Protein AF-A0A1B6IXL3-F1 (afdb_monomer_lite)

Sequence (127 aa):
GGHYVVFINPRGDGKWCKFDDDVVSRCSKQEAIEHNYGGQDDDLNMTVKHCTNAYMLVYIRDSELQNVLQEVTEQDIPEELVERLQEEKKMEQMRRKERNEAHLYMTVQVLLEDSFSGHQGNDLYDP

InterPro domains:
  IPR001394 Peptidase C19, ubiquitin carboxyl-terminal hydrolase [PF00443] (1-59)
  IPR028889 Ubiquitin specific protease UPS, catalytic domain [PS50235] (1-62)
  IPR038765 Papain-like cysteine peptidase superfamily [SSF54001] (1-90)

Secondary structure (DSSP, 8-state):
-----EEE-TTSSS-EEEEETTEEEEE-HHHHTGGGS------TT-TT------S------GGGHHHHT----GGGS-HHHHHHHHHHHHHHHHHHHHHHHHTT--------GGGGTT--SSSSS--

Organism: NCBI:txid320908

Structure (mmCIF, N/CA/C/O backbone):
data_AF-A0A1B6IXL3-F1
#
_entry.id   AF-A0A1B6IXL3-F1
#
loop_
_atom_site.group_PDB
_atom_site.id
_atom_site.type_symbol
_atom_site.label_atom_id
_atom_site.label_alt_id
_atom_site.label_comp_id
_atom_site.label_asym_id
_atom_site.label_entity_id
_atom_site.label_seq_id
_atom_site.pdbx_PDB_ins_code
_atom_site.Cartn_x
_atom_site.Cartn_y
_atom_site.Cartn_z
_atom_site.occupancy
_atom_site.B_iso_or_equiv
_atom_site.auth_seq_id
_atom_site.auth_comp_id
_atom_site.auth_asym_id
_atom_site.auth_atom_id
_atom_site.pdbx_PDB_model_num
ATOM 1 N N . GLY A 1 1 ? 8.105 20.239 2.366 1.00 69.25 1 GLY A N 1
ATOM 2 C CA . GLY A 1 1 ? 7.408 18.990 2.012 1.00 69.25 1 GLY A CA 1
ATOM 3 C C . GLY A 1 1 ? 7.126 18.237 3.289 1.00 69.25 1 GLY A C 1
ATOM 4 O O . GLY A 1 1 ? 7.968 18.294 4.176 1.00 69.25 1 GLY A O 1
ATOM 5 N N . GLY A 1 2 ? 5.944 17.637 3.416 1.00 83.75 2 GLY A N 1
ATOM 6 C CA . GLY A 1 2 ? 5.620 16.742 4.532 1.00 83.75 2 GLY A CA 1
ATOM 7 C C . GLY A 1 2 ? 6.100 15.317 4.257 1.00 83.75 2 GLY A C 1
ATOM 8 O O . GLY A 1 2 ? 6.353 14.977 3.103 1.00 83.75 2 GLY A O 1
ATOM 9 N N . HIS A 1 3 ? 6.219 14.514 5.315 1.00 90.38 3 HIS A N 1
ATOM 10 C CA . HIS A 1 3 ? 6.477 13.075 5.236 1.00 90.38 3 HIS A CA 1
ATOM 11 C C . HIS A 1 3 ? 5.200 12.317 5.592 1.00 90.38 3 HIS A C 1
ATOM 13 O O . HIS A 1 3 ? 4.546 12.671 6.575 1.00 90.38 3 HIS A O 1
ATOM 19 N N . TYR A 1 4 ? 4.840 11.305 4.806 1.00 93.94 4 TYR A N 1
ATOM 20 C CA . TYR A 1 4 ? 3.596 10.560 4.982 1.00 93.94 4 TYR A CA 1
ATOM 21 C C . TYR A 1 4 ? 3.906 9.117 5.349 1.00 93.94 4 TYR A C 1
ATOM 23 O O . TYR A 1 4 ? 4.662 8.442 4.666 1.00 93.94 4 TYR A O 1
ATOM 31 N N . VAL A 1 5 ? 3.277 8.644 6.419 1.00 96.12 5 VAL A N 1
ATOM 32 C CA . VAL A 1 5 ? 3.343 7.248 6.854 1.00 96.12 5 VAL A CA 1
ATOM 33 C C . VAL A 1 5 ? 1.933 6.750 7.119 1.00 96.12 5 VAL A C 1
ATOM 35 O O . VAL A 1 5 ? 1.030 7.546 7.393 1.00 96.12 5 VAL A O 1
ATOM 38 N N . VAL A 1 6 ? 1.737 5.435 7.062 1.00 97.81 6 VAL A N 1
ATOM 39 C CA . VAL A 1 6 ? 0.447 4.821 7.388 1.00 97.81 6 VAL A CA 1
ATOM 40 C C . VAL A 1 6 ? 0.619 3.684 8.387 1.00 97.81 6 VAL A C 1
ATOM 42 O O . VAL A 1 6 ? 1.549 2.883 8.305 1.00 97.81 6 VAL A O 1
ATOM 45 N N . PHE A 1 7 ? -0.299 3.620 9.346 1.00 98.06 7 PHE A N 1
ATOM 46 C CA . PHE A 1 7 ? -0.400 2.532 10.308 1.00 98.06 7 PHE A CA 1
ATOM 47 C C . PHE A 1 7 ? -1.589 1.657 9.927 1.00 98.06 7 PHE A C 1
ATOM 49 O O . PHE A 1 7 ? -2.714 2.143 9.829 1.00 98.06 7 PHE A O 1
ATOM 56 N N . ILE A 1 8 ? -1.343 0.370 9.695 1.00 98.06 8 ILE A N 1
ATOM 57 C CA . ILE A 1 8 ? -2.363 -0.568 9.215 1.00 98.06 8 ILE A CA 1
ATOM 58 C C . ILE A 1 8 ? -2.403 -1.783 10.141 1.00 98.06 8 ILE A C 1
ATOM 60 O O . ILE A 1 8 ? -1.365 -2.277 10.582 1.00 98.06 8 ILE A O 1
ATOM 64 N N . ASN A 1 9 ? -3.610 -2.277 10.409 1.00 97.12 9 ASN A N 1
ATOM 65 C CA . ASN A 1 9 ? -3.893 -3.577 11.016 1.00 97.12 9 ASN A CA 1
ATOM 66 C C . ASN A 1 9 ? -4.488 -4.493 9.926 1.00 97.12 9 ASN A C 1
ATOM 68 O O . ASN A 1 9 ? -5.712 -4.567 9.806 1.00 97.12 9 ASN A O 1
ATOM 72 N N . PRO A 1 10 ? -3.657 -5.147 9.085 1.00 95.25 10 PRO A N 1
ATOM 73 C CA . PRO A 1 10 ? -4.109 -5.674 7.792 1.00 95.25 10 PRO A CA 1
ATOM 74 C C . PRO A 1 10 ? -5.151 -6.787 7.898 1.00 95.25 10 PRO A C 1
ATOM 76 O O . PRO A 1 10 ? -5.965 -6.956 7.002 1.00 95.25 10 PRO A O 1
ATOM 79 N N . ARG A 1 11 ? -5.120 -7.554 8.993 1.00 94.38 11 ARG A N 1
ATOM 80 C CA . ARG A 1 11 ? -6.021 -8.691 9.229 1.00 94.38 11 ARG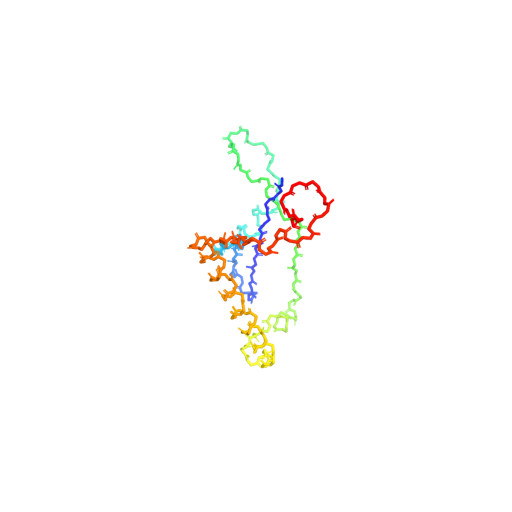 A CA 1
ATOM 81 C C . ARG A 1 11 ? -7.156 -8.370 10.199 1.00 94.38 11 ARG A C 1
ATOM 83 O O . ARG A 1 11 ? -7.914 -9.262 10.558 1.00 94.38 11 ARG A O 1
ATOM 90 N N . GLY A 1 12 ? -7.227 -7.138 10.704 1.00 93.88 12 GLY A N 1
ATOM 91 C CA . GLY A 1 12 ? -8.167 -6.791 11.769 1.00 93.88 12 GLY A CA 1
ATOM 92 C C . GLY A 1 12 ? -7.885 -7.486 13.112 1.00 93.88 12 GLY A C 1
ATOM 93 O O . GLY A 1 12 ? -8.679 -7.346 14.033 1.00 93.88 12 GLY A O 1
ATOM 94 N N . ASP A 1 13 ? -6.754 -8.182 13.277 1.00 94.44 13 ASP A N 1
ATOM 95 C CA . ASP A 1 13 ? -6.436 -9.006 14.459 1.00 94.44 13 ASP A CA 1
ATOM 96 C C . ASP A 1 13 ? -5.764 -8.223 15.603 1.00 94.44 13 ASP A C 1
ATOM 98 O O . ASP A 1 13 ? -5.376 -8.785 16.628 1.00 94.44 13 ASP A O 1
ATOM 102 N N . GLY A 1 14 ? -5.615 -6.911 15.424 1.00 94.50 14 GLY A N 1
ATOM 103 C CA . GLY A 1 14 ? -5.041 -5.992 16.402 1.00 94.50 14 GLY A CA 1
ATOM 104 C C . GLY A 1 14 ? -3.522 -5.897 16.315 1.00 94.50 14 GLY A C 1
ATOM 105 O O . GLY A 1 14 ? -2.919 -5.182 17.118 1.00 94.50 14 GLY A O 1
ATOM 106 N N . LYS A 1 15 ? -2.892 -6.579 15.350 1.00 97.06 15 LYS A N 1
ATOM 107 C CA . LYS A 1 15 ? -1.447 -6.510 15.145 1.00 97.06 15 LYS A CA 1
ATOM 108 C C . LYS A 1 15 ? -1.105 -5.441 14.108 1.00 97.06 15 LYS A C 1
ATOM 110 O O . LYS A 1 15 ? -1.212 -5.663 12.903 1.00 97.06 15 LYS A O 1
ATOM 115 N N . TRP A 1 16 ? -0.642 -4.299 14.598 1.00 98.31 16 TRP A N 1
ATOM 116 C CA . TRP A 1 16 ? -0.345 -3.125 13.785 1.00 98.31 16 TRP A CA 1
ATOM 117 C C . TRP A 1 16 ? 1.039 -3.184 13.128 1.00 98.31 16 TRP A C 1
ATOM 119 O O . TRP A 1 16 ? 1.995 -3.767 13.656 1.00 98.31 16 TRP A O 1
ATOM 129 N N . CYS A 1 17 ? 1.135 -2.557 11.961 1.00 98.25 17 CYS A N 1
ATOM 130 C CA . CYS A 1 17 ? 2.368 -2.331 11.221 1.00 98.25 17 CYS A CA 1
ATOM 131 C C . CYS A 1 17 ? 2.440 -0.862 10.788 1.00 98.25 17 CYS A C 1
ATOM 133 O O . CYS A 1 17 ? 1.429 -0.294 10.372 1.00 98.25 17 CYS A O 1
ATOM 135 N N . LYS A 1 18 ? 3.633 -0.269 10.866 1.00 97.69 18 LYS A N 1
ATOM 136 C CA . LYS A 1 18 ? 3.955 1.031 10.277 1.00 97.69 18 LYS A CA 1
ATOM 137 C C . LYS A 1 18 ? 4.527 0.790 8.882 1.00 97.69 18 LYS A C 1
ATOM 139 O O . LYS A 1 18 ? 5.479 0.024 8.740 1.00 97.69 18 LYS A O 1
ATOM 144 N N . PHE A 1 19 ? 3.947 1.443 7.886 1.00 98.12 19 PHE A N 1
ATOM 145 C CA . PHE A 1 19 ? 4.435 1.484 6.514 1.00 98.12 19 PHE A CA 1
ATOM 146 C C . PHE A 1 19 ? 5.024 2.875 6.275 1.00 98.12 19 PHE A C 1
ATOM 148 O O . PHE A 1 19 ? 4.303 3.877 6.307 1.00 98.12 19 PHE A O 1
ATOM 155 N N . ASP A 1 20 ? 6.343 2.913 6.121 1.00 96.38 20 ASP A N 1
ATOM 156 C CA . ASP A 1 20 ? 7.169 4.102 5.933 1.00 96.38 20 ASP A CA 1
ATOM 157 C C . ASP A 1 20 ? 7.966 3.908 4.637 1.00 96.38 20 ASP A C 1
ATOM 159 O O . ASP A 1 20 ? 9.061 3.351 4.652 1.00 96.38 20 ASP A O 1
ATOM 163 N N . ASP A 1 21 ? 7.340 4.246 3.508 1.00 96.06 21 ASP A N 1
ATOM 164 C CA . ASP A 1 21 ? 7.832 3.978 2.152 1.00 96.06 21 ASP A CA 1
ATOM 165 C C . ASP A 1 21 ? 8.258 2.510 1.929 1.00 96.06 21 ASP A C 1
ATOM 167 O O . ASP A 1 21 ? 7.416 1.610 1.882 1.00 96.06 21 ASP A O 1
ATOM 171 N N . ASP A 1 22 ? 9.556 2.254 1.770 1.00 96.50 22 ASP A N 1
ATOM 172 C CA . ASP A 1 22 ? 10.143 0.931 1.551 1.00 96.50 22 ASP A CA 1
ATOM 173 C C . ASP A 1 22 ? 10.365 0.138 2.852 1.00 96.50 22 ASP A C 1
ATOM 175 O O . ASP A 1 22 ? 10.668 -1.060 2.812 1.00 96.50 22 ASP A O 1
ATOM 179 N N . VAL A 1 23 ? 10.172 0.771 4.012 1.00 97.06 23 VAL A N 1
ATOM 180 C CA . VAL A 1 23 ? 10.371 0.169 5.330 1.00 97.06 23 VAL A CA 1
ATOM 181 C C . VAL A 1 23 ? 9.031 -0.173 5.975 1.00 97.06 23 VAL A C 1
ATOM 183 O O . VAL A 1 23 ? 8.210 0.688 6.294 1.00 97.06 23 VAL A O 1
ATOM 186 N N . VAL A 1 24 ? 8.837 -1.462 6.260 1.00 97.88 24 VAL A N 1
ATOM 187 C CA . VAL A 1 24 ? 7.681 -1.959 7.018 1.00 97.88 24 VAL A CA 1
ATOM 188 C C . VAL A 1 24 ? 8.144 -2.517 8.357 1.00 97.88 24 VAL A C 1
ATOM 190 O O . VAL A 1 24 ? 9.000 -3.401 8.410 1.00 97.88 24 VAL A O 1
ATOM 193 N N . SER A 1 25 ? 7.558 -2.031 9.452 1.00 97.38 25 SER A N 1
ATOM 194 C CA . SER A 1 25 ? 7.893 -2.477 10.808 1.00 97.38 25 SER A CA 1
ATOM 195 C C . SER A 1 25 ? 6.655 -2.775 11.651 1.00 97.38 25 SER A C 1
ATOM 197 O O . SER A 1 25 ? 5.575 -2.218 11.456 1.00 97.38 25 SER A O 1
ATOM 199 N N . ARG A 1 26 ? 6.799 -3.695 12.610 1.00 97.50 26 ARG A N 1
ATOM 200 C CA . ARG A 1 26 ? 5.770 -3.954 13.626 1.00 97.50 26 ARG A CA 1
ATOM 201 C C . ARG A 1 26 ? 5.707 -2.788 14.605 1.00 97.50 26 ARG A C 1
ATOM 203 O O . ARG A 1 26 ? 6.749 -2.286 15.010 1.00 97.50 26 ARG A O 1
ATOM 210 N N . CYS A 1 27 ? 4.501 -2.425 15.026 1.00 96.06 27 CYS A N 1
ATOM 211 C CA . CYS A 1 27 ? 4.290 -1.417 16.061 1.00 96.06 27 CYS A CA 1
ATOM 212 C C . CYS A 1 27 ? 3.150 -1.814 17.004 1.00 96.06 27 CYS A C 1
ATOM 214 O O . CYS A 1 27 ? 2.348 -2.713 16.731 1.00 96.06 27 CYS A O 1
ATOM 216 N N . SER A 1 28 ? 3.108 -1.150 18.149 1.00 97.25 28 SER A N 1
ATOM 217 C CA . SER A 1 28 ? 2.039 -1.266 19.129 1.00 97.25 28 SER A CA 1
ATOM 218 C C . SER A 1 28 ? 0.793 -0.482 18.699 1.00 97.25 28 SER A C 1
ATOM 220 O O . SER A 1 28 ? 0.851 0.465 17.915 1.00 97.25 28 SER A O 1
ATOM 222 N N . LYS A 1 29 ? -0.363 -0.838 19.271 1.00 96.31 29 LYS A N 1
ATOM 223 C CA . LYS A 1 29 ? -1.608 -0.073 19.089 1.00 96.31 29 LYS A CA 1
ATOM 224 C C . LYS A 1 29 ? -1.476 1.373 19.593 1.00 96.31 29 LYS A C 1
ATOM 226 O O . LYS A 1 29 ? -2.078 2.270 19.014 1.00 96.31 29 LYS A O 1
ATOM 231 N N . GLN A 1 30 ? -0.687 1.588 20.647 1.00 94.44 30 GLN A N 1
ATOM 232 C CA . GLN A 1 30 ? -0.419 2.912 21.207 1.00 94.44 30 GLN A CA 1
ATOM 233 C C . GLN A 1 30 ? 0.340 3.795 20.204 1.00 94.44 30 GLN A C 1
ATOM 235 O O . GLN A 1 30 ? -0.074 4.923 19.952 1.00 94.44 30 GLN A O 1
ATOM 240 N N . GLU A 1 31 ? 1.370 3.254 19.546 1.00 93.19 31 GLU A N 1
ATOM 241 C CA . GLU A 1 31 ? 2.086 3.959 18.472 1.00 93.19 31 GLU A CA 1
ATOM 242 C C . GLU A 1 31 ? 1.205 4.227 17.250 1.00 93.19 31 GLU A C 1
ATOM 244 O O . GLU A 1 31 ? 1.318 5.285 16.640 1.00 93.19 31 GLU A O 1
ATOM 249 N N . ALA A 1 32 ? 0.325 3.289 16.895 1.00 95.38 32 ALA A N 1
ATOM 250 C CA . ALA A 1 32 ? -0.563 3.440 15.748 1.00 95.38 32 ALA A CA 1
ATOM 251 C C . ALA A 1 32 ? -1.703 4.447 15.982 1.00 95.38 32 ALA A C 1
ATOM 253 O O . ALA A 1 32 ? -2.128 5.107 15.036 1.00 95.38 32 ALA A O 1
ATOM 254 N N . ILE A 1 33 ? -2.205 4.582 17.214 1.00 94.94 33 ILE A N 1
ATOM 255 C CA . ILE A 1 33 ? -3.407 5.376 17.518 1.00 94.94 33 ILE A CA 1
ATOM 256 C C . ILE A 1 33 ? -3.085 6.564 18.429 1.00 94.94 33 ILE A C 1
ATOM 258 O O . ILE A 1 33 ? -3.212 7.708 18.003 1.00 94.94 33 ILE A O 1
ATOM 262 N N . GLU A 1 34 ? -2.669 6.311 19.671 1.00 92.62 34 GLU A N 1
ATOM 263 C CA . GLU A 1 34 ? -2.543 7.350 20.706 1.00 92.62 34 GLU A CA 1
ATOM 264 C C . GLU A 1 34 ? -1.466 8.381 20.363 1.00 92.62 34 GLU A C 1
ATOM 266 O O . GLU A 1 34 ? -1.687 9.582 20.505 1.00 92.62 34 GLU A O 1
ATOM 271 N N . HIS A 1 35 ? -0.326 7.928 19.835 1.00 91.00 35 HIS A N 1
ATOM 272 C CA . HIS A 1 35 ? 0.759 8.819 19.414 1.00 91.00 35 HIS A CA 1
ATOM 273 C C . HIS A 1 35 ? 0.399 9.682 18.191 1.00 91.00 35 HIS A C 1
ATOM 275 O O . HIS A 1 35 ? 1.142 10.604 17.871 1.00 91.00 35 HIS A O 1
ATOM 281 N N . ASN A 1 36 ? -0.727 9.412 17.516 1.00 92.94 36 ASN A N 1
ATOM 282 C CA . ASN A 1 36 ? -1.173 10.150 16.332 1.00 92.94 36 ASN A CA 1
ATOM 283 C C . ASN A 1 36 ? -2.368 11.084 16.604 1.00 92.94 36 ASN A C 1
ATOM 285 O O . ASN A 1 36 ? -2.905 11.658 15.656 1.00 92.94 36 ASN A O 1
ATOM 289 N N . TYR A 1 37 ? -2.783 11.284 17.862 1.00 90.94 37 TYR A N 1
ATOM 290 C CA . TYR A 1 37 ? -3.827 12.266 18.201 1.00 90.94 37 TYR A CA 1
ATOM 291 C C . TYR A 1 37 ? -3.386 13.725 17.981 1.00 90.94 37 TYR A C 1
ATOM 293 O O . TYR A 1 37 ? -4.229 14.588 17.740 1.00 90.94 37 TYR A O 1
ATOM 301 N N . GLY A 1 38 ? -2.077 13.997 18.010 1.00 85.31 38 GLY A N 1
ATOM 302 C CA . GLY A 1 38 ? -1.518 15.351 17.967 1.00 85.31 38 GLY A CA 1
ATOM 303 C C . GLY A 1 38 ? -1.596 16.077 19.318 1.00 85.31 38 GLY A C 1
ATOM 304 O O . GLY A 1 38 ? -1.960 15.483 20.329 1.00 85.31 38 GLY A O 1
ATOM 305 N N . GLY A 1 39 ? -1.250 17.369 19.330 1.00 73.06 39 GLY A N 1
ATOM 306 C CA . GLY A 1 39 ? -1.385 18.231 20.514 1.00 73.06 39 GLY A CA 1
ATOM 307 C C . GLY A 1 39 ? -0.216 18.164 21.500 1.00 73.06 39 GLY A C 1
ATOM 308 O O . GLY A 1 39 ? -0.418 17.885 22.678 1.00 73.06 39 GLY A O 1
ATOM 309 N N . GLN A 1 40 ? 1.001 18.441 21.030 1.00 62.84 40 GLN A N 1
ATOM 310 C CA . GLN A 1 40 ? 2.167 18.606 21.896 1.00 62.84 40 GLN A CA 1
ATOM 311 C C . GLN A 1 40 ? 2.416 20.104 22.129 1.00 62.84 40 GLN A C 1
ATOM 313 O O . GLN A 1 40 ? 3.195 20.722 21.408 1.00 62.84 40 GLN A O 1
ATOM 318 N N . ASP A 1 41 ? 1.711 20.679 23.105 1.00 56.38 41 ASP A N 1
ATOM 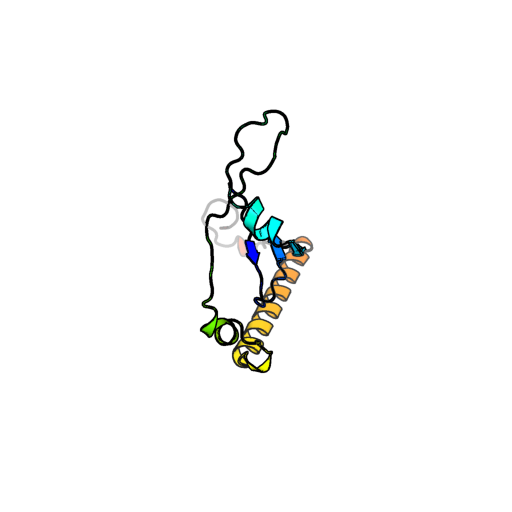319 C CA . ASP A 1 41 ? 2.025 22.006 23.642 1.00 56.38 41 ASP A CA 1
ATOM 320 C C . ASP A 1 41 ? 3.027 21.860 24.805 1.00 56.38 41 ASP A C 1
ATOM 322 O O . ASP A 1 41 ? 2.842 21.043 25.706 1.00 56.38 41 ASP A O 1
ATOM 326 N N . ASP A 1 42 ? 4.084 22.674 24.744 1.00 52.81 42 ASP A N 1
ATOM 327 C CA . ASP A 1 42 ? 5.017 23.041 25.818 1.00 52.81 42 ASP A CA 1
ATOM 328 C C . ASP A 1 42 ? 5.986 21.990 26.389 1.00 52.81 42 ASP A C 1
ATOM 330 O O . ASP A 1 42 ? 5.954 21.671 27.571 1.00 52.81 42 ASP A O 1
ATOM 334 N N . ASP A 1 43 ? 6.995 21.598 25.604 1.00 50.47 43 ASP A N 1
ATOM 335 C CA . ASP A 1 43 ? 8.334 21.389 26.179 1.00 50.47 43 ASP A CA 1
ATOM 336 C C . ASP A 1 43 ? 9.431 21.791 25.179 1.00 50.47 43 ASP A C 1
ATOM 338 O O . ASP A 1 43 ? 9.858 21.038 24.302 1.00 50.47 43 ASP A O 1
ATOM 342 N N . LEU A 1 44 ? 9.913 23.026 25.343 1.00 54.19 44 LEU A N 1
ATOM 343 C CA . LEU A 1 44 ? 10.951 23.724 24.565 1.00 54.19 44 LEU A CA 1
ATOM 344 C C . LEU A 1 44 ? 12.341 23.045 24.540 1.00 54.19 44 LEU A C 1
ATOM 346 O O . LEU A 1 44 ? 13.298 23.642 24.052 1.00 54.19 44 LEU A O 1
ATOM 350 N N . ASN A 1 45 ? 12.479 21.809 25.030 1.00 49.16 45 ASN A N 1
ATOM 351 C CA . ASN A 1 45 ? 13.771 21.151 25.250 1.00 49.16 45 ASN A CA 1
ATOM 352 C C . ASN A 1 45 ? 13.989 19.837 24.488 1.00 49.16 45 ASN A C 1
ATOM 354 O O . ASN A 1 45 ? 14.951 19.121 24.770 1.00 49.16 45 ASN A O 1
ATOM 358 N N . MET A 1 46 ? 13.185 19.530 23.468 1.00 49.97 46 MET A N 1
ATOM 359 C CA . MET A 1 46 ? 13.571 18.500 22.503 1.00 49.97 46 MET A CA 1
ATOM 360 C C . MET A 1 46 ? 13.315 18.932 21.065 1.00 49.97 46 MET A C 1
ATOM 362 O O . MET A 1 46 ? 12.247 18.738 20.489 1.00 49.97 46 MET A O 1
ATOM 366 N N . THR A 1 47 ? 14.361 19.503 20.479 1.00 47.09 47 THR A N 1
ATOM 367 C CA . THR A 1 47 ? 14.511 19.712 19.045 1.00 47.09 47 THR A CA 1
ATOM 368 C C . THR A 1 47 ? 14.161 18.420 18.293 1.00 47.09 47 THR A C 1
ATOM 370 O O . THR A 1 47 ? 14.873 17.423 18.365 1.00 47.09 47 THR A O 1
ATOM 373 N N . VAL A 1 48 ? 13.045 18.471 17.555 1.00 51.78 48 VAL A N 1
ATOM 374 C CA . VAL A 1 48 ? 12.499 17.430 16.658 1.00 51.78 48 VAL A CA 1
ATOM 375 C C . VAL A 1 48 ? 11.736 16.281 17.344 1.00 51.78 48 VAL A C 1
ATOM 377 O O . VAL A 1 48 ? 12.022 15.110 17.105 1.00 51.78 48 VAL A O 1
ATOM 380 N N . LYS A 1 49 ? 10.705 16.568 18.151 1.00 48.47 49 LYS A N 1
ATOM 381 C CA . LYS A 1 49 ? 9.725 15.540 18.555 1.00 48.47 49 LYS A CA 1
ATOM 382 C C . LYS A 1 49 ? 8.316 15.841 18.034 1.00 48.47 49 LYS A C 1
ATOM 384 O O . LYS A 1 49 ? 7.577 16.623 18.601 1.00 48.47 49 LYS A O 1
ATOM 389 N N . HIS A 1 50 ? 8.030 15.197 16.902 1.00 55.31 50 HIS A N 1
ATOM 390 C CA . HIS A 1 50 ? 6.731 14.743 16.393 1.00 55.31 50 HIS A CA 1
ATOM 391 C C . HIS A 1 50 ? 5.558 15.736 16.353 1.00 55.31 50 HIS A C 1
ATOM 393 O O . HIS A 1 50 ? 4.530 15.530 16.986 1.00 55.31 50 HIS A O 1
ATOM 399 N N . CYS A 1 51 ? 5.603 16.681 15.407 1.00 64.25 51 CYS A N 1
ATOM 400 C CA . CYS A 1 51 ? 4.394 17.309 14.843 1.00 64.25 51 CYS A CA 1
ATOM 401 C C . CYS A 1 51 ? 3.571 16.325 13.973 1.00 64.25 51 CYS A C 1
ATOM 403 O O . CYS A 1 51 ? 3.013 16.712 12.947 1.00 64.25 51 CYS A O 1
ATOM 405 N N . THR A 1 52 ? 3.572 15.035 14.308 1.00 77.25 52 THR A N 1
ATOM 406 C CA . THR A 1 52 ? 2.918 13.977 13.539 1.00 77.25 52 THR A CA 1
ATOM 407 C C . THR A 1 52 ? 1.531 13.754 14.121 1.00 77.25 52 THR A C 1
ATOM 409 O O . THR A 1 52 ? 1.377 13.531 15.317 1.00 77.25 52 THR A O 1
ATOM 412 N N . ASN A 1 53 ? 0.512 13.842 13.275 1.00 90.69 53 ASN A N 1
ATOM 413 C CA . ASN A 1 53 ? -0.871 13.567 13.636 1.00 90.69 53 ASN A CA 1
ATOM 414 C C . ASN A 1 53 ? -1.557 12.796 12.506 1.00 90.69 53 ASN A C 1
ATOM 416 O O . ASN A 1 53 ? -1.093 12.778 11.361 1.00 90.69 53 ASN A O 1
ATOM 420 N N . ALA A 1 54 ? -2.654 12.124 12.839 1.00 95.38 54 ALA A N 1
ATOM 421 C CA . ALA A 1 54 ? -3.491 11.473 11.850 1.00 95.38 54 ALA A CA 1
ATOM 422 C C . ALA A 1 54 ? -4.329 12.519 11.102 1.00 95.38 54 ALA A C 1
ATOM 424 O O . ALA A 1 54 ? -5.034 13.319 11.713 1.00 95.38 54 ALA A O 1
ATOM 425 N N . TYR A 1 55 ? -4.300 12.466 9.770 1.00 94.19 55 TYR A N 1
ATOM 426 C CA . TYR A 1 55 ? -5.152 13.295 8.909 1.00 94.19 55 TYR A CA 1
ATOM 427 C C . TYR A 1 55 ? -6.293 12.498 8.252 1.00 94.19 55 TYR A C 1
ATOM 429 O O . TYR A 1 55 ? -7.251 13.087 7.756 1.00 94.19 55 TYR A O 1
ATOM 437 N N . MET A 1 56 ? -6.203 11.163 8.234 1.00 97.12 56 MET A N 1
ATOM 438 C CA . MET A 1 56 ? -7.201 10.263 7.656 1.00 97.12 56 MET A CA 1
ATOM 439 C C . MET A 1 56 ? -7.281 8.974 8.476 1.00 97.12 56 MET A C 1
ATOM 441 O O . MET A 1 56 ? -6.257 8.428 8.881 1.00 97.12 56 MET A O 1
ATOM 445 N N . LEU A 1 57 ? -8.503 8.486 8.694 1.00 97.88 57 LEU A N 1
ATOM 446 C CA . LEU A 1 57 ? -8.790 7.232 9.386 1.00 97.88 57 LEU A CA 1
ATOM 447 C C . LEU A 1 57 ? -9.704 6.371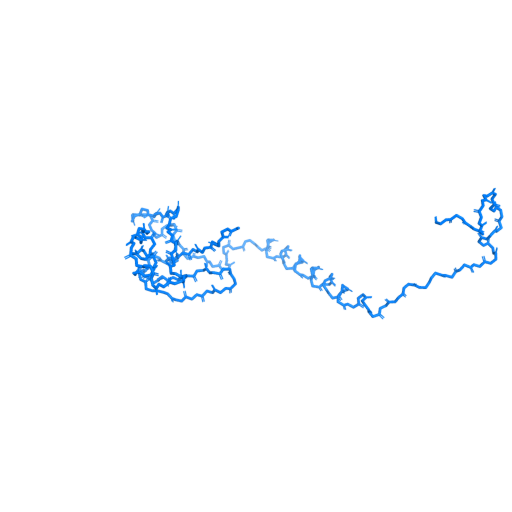 8.512 1.00 97.88 57 LEU A C 1
ATOM 449 O O . LEU A 1 57 ? -10.622 6.888 7.875 1.00 97.88 57 LEU A O 1
ATOM 453 N N . VAL A 1 58 ? -9.472 5.060 8.514 1.00 97.94 58 VAL A N 1
ATOM 454 C CA . VAL A 1 58 ? -10.293 4.083 7.790 1.00 97.94 58 VAL A CA 1
ATOM 455 C C . VAL A 1 58 ? -10.847 3.080 8.794 1.00 97.94 58 VAL A C 1
ATOM 457 O O . VAL A 1 58 ? -10.088 2.428 9.509 1.00 97.94 58 VAL A O 1
ATOM 460 N N . TYR A 1 59 ? -12.172 2.960 8.837 1.00 97.44 59 TYR A N 1
ATOM 461 C CA . TYR A 1 59 ? -12.884 2.001 9.676 1.00 97.44 59 TYR A CA 1
ATOM 462 C C . TYR A 1 59 ? -13.620 0.993 8.802 1.00 97.44 59 TYR A C 1
ATOM 464 O O . TYR A 1 59 ? -14.156 1.340 7.750 1.00 97.44 59 TYR A O 1
ATOM 472 N N . ILE A 1 60 ? -13.683 -0.249 9.274 1.00 97.19 60 ILE A N 1
ATOM 473 C CA . ILE A 1 60 ? -14.490 -1.313 8.681 1.00 97.19 60 ILE A CA 1
ATOM 474 C C . ILE A 1 60 ? -15.595 -1.649 9.677 1.00 97.19 60 ILE A C 1
ATOM 476 O O . ILE A 1 60 ? -15.358 -1.700 10.882 1.00 97.19 60 ILE A O 1
ATOM 480 N N . ARG A 1 61 ? -16.815 -1.852 9.179 1.00 97.69 61 ARG A N 1
ATOM 481 C CA . ARG A 1 61 ? -17.945 -2.270 10.010 1.00 97.69 61 ARG A CA 1
ATOM 482 C C . ARG A 1 61 ? -17.696 -3.683 10.537 1.00 97.69 61 ARG A C 1
ATOM 484 O O . ARG A 1 61 ? -17.446 -4.577 9.736 1.00 97.69 61 ARG A O 1
ATOM 491 N N . ASP A 1 62 ? -17.863 -3.901 11.841 1.00 96.00 62 ASP A N 1
ATOM 492 C CA . ASP A 1 62 ? -17.601 -5.204 12.479 1.00 96.00 62 ASP A CA 1
ATOM 493 C C . ASP A 1 62 ? -18.333 -6.373 11.800 1.00 96.00 62 ASP A C 1
ATOM 495 O O . ASP A 1 62 ? -17.752 -7.436 11.599 1.00 96.00 62 ASP A O 1
ATOM 499 N N . SER A 1 63 ? -19.587 -6.168 11.380 1.00 97.62 63 SER A N 1
ATOM 500 C CA . SER A 1 63 ? -20.379 -7.197 10.690 1.00 97.62 63 SER A CA 1
ATOM 501 C C . SER A 1 63 ? -19.841 -7.576 9.306 1.00 97.62 63 SER A C 1
ATOM 503 O O . SER A 1 63 ? -20.154 -8.654 8.819 1.00 97.62 63 SER A O 1
ATOM 505 N N . GLU A 1 64 ? -19.051 -6.705 8.677 1.00 97.50 64 GLU A N 1
ATOM 506 C CA . GLU A 1 64 ? -18.486 -6.888 7.333 1.00 97.50 64 GLU A CA 1
ATOM 507 C C . GLU A 1 64 ? -16.987 -7.208 7.365 1.00 97.50 64 GLU A C 1
ATOM 509 O O . GLU A 1 64 ? -16.369 -7.358 6.313 1.00 97.50 64 GLU A O 1
ATOM 514 N N . LEU A 1 65 ? -16.380 -7.325 8.553 1.00 95.19 65 LEU A N 1
ATOM 515 C CA . LEU A 1 65 ? -14.930 -7.465 8.699 1.00 95.19 65 LEU A CA 1
ATOM 516 C C . LEU A 1 65 ? -14.380 -8.655 7.900 1.00 95.19 65 LEU A C 1
ATOM 518 O O . LEU A 1 65 ? -13.381 -8.515 7.203 1.00 95.19 65 LEU A O 1
ATOM 522 N N . GLN A 1 66 ? -15.059 -9.803 7.966 1.00 95.06 66 GLN A N 1
ATOM 523 C CA . GLN A 1 66 ? -14.647 -11.031 7.274 1.00 95.06 66 GLN A CA 1
ATOM 524 C C . GLN A 1 66 ? -14.820 -10.954 5.755 1.00 95.06 66 GLN A C 1
ATOM 526 O O . GLN A 1 66 ? -14.064 -11.581 5.024 1.00 95.06 66 GLN A O 1
ATOM 531 N N . ASN A 1 67 ? -15.808 -10.192 5.290 1.00 96.75 67 ASN A N 1
ATOM 532 C CA . ASN A 1 67 ? -16.090 -10.010 3.871 1.00 96.75 67 ASN A CA 1
ATOM 533 C C . ASN A 1 67 ? -15.077 -9.040 3.238 1.00 96.75 67 ASN A C 1
ATOM 535 O O . ASN A 1 67 ? -14.489 -9.322 2.200 1.00 96.75 67 ASN A O 1
ATOM 539 N N . VAL A 1 68 ? -14.817 -7.912 3.908 1.00 97.31 68 VAL A N 1
ATOM 540 C CA . VAL A 1 68 ? -13.878 -6.885 3.430 1.00 97.31 68 VAL A CA 1
ATOM 541 C C . VAL A 1 68 ? -12.423 -7.354 3.517 1.00 97.31 68 VAL A C 1
ATOM 543 O O . VAL A 1 68 ? -11.646 -7.072 2.610 1.00 97.31 68 VAL A O 1
ATOM 546 N N . LEU A 1 69 ? -12.047 -8.065 4.587 1.00 96.75 69 LEU A N 1
ATOM 547 C CA . LEU A 1 69 ? -10.691 -8.593 4.799 1.00 96.75 69 LEU A CA 1
ATOM 548 C C . LEU A 1 69 ? -10.589 -10.088 4.469 1.00 96.75 69 LEU A C 1
ATOM 550 O O . LEU A 1 69 ? -9.850 -10.818 5.135 1.00 96.75 69 LEU A O 1
ATOM 554 N N . GLN A 1 70 ? -11.351 -10.550 3.475 1.00 96.62 70 GLN A N 1
ATOM 555 C CA . GLN A 1 70 ? -11.254 -11.927 3.000 1.00 96.62 70 GLN A CA 1
ATOM 556 C C . GLN A 1 70 ? -9.825 -12.255 2.548 1.00 96.62 70 GLN A C 1
ATOM 558 O O . GLN A 1 70 ? -9.080 -11.386 2.084 1.00 96.62 70 GLN A O 1
ATOM 563 N N . GLU A 1 71 ? -9.434 -13.517 2.705 1.00 96.19 71 GLU A N 1
ATOM 564 C CA . GLU A 1 71 ? -8.136 -13.980 2.230 1.00 96.19 71 GLU A CA 1
ATOM 565 C C . GLU A 1 71 ? -8.081 -13.901 0.702 1.00 96.19 71 GLU A C 1
ATOM 567 O O . GLU A 1 71 ? -9.002 -14.345 0.023 1.00 96.19 71 GLU A O 1
ATOM 572 N N . VAL A 1 72 ? -7.000 -13.318 0.183 1.00 96.44 72 VAL A N 1
ATOM 573 C CA . VAL A 1 72 ? -6.721 -13.243 -1.253 1.00 96.44 72 VAL A CA 1
ATOM 574 C C . VAL A 1 72 ? -5.583 -14.204 -1.561 1.00 96.44 72 VAL A C 1
ATOM 576 O O . VAL A 1 72 ? -4.504 -14.118 -0.970 1.00 96.44 72 VAL A O 1
ATOM 579 N N . THR A 1 73 ? -5.841 -15.114 -2.487 1.00 97.19 73 THR A N 1
ATOM 580 C CA . THR A 1 73 ? -4.954 -16.189 -2.926 1.00 97.19 73 THR A CA 1
ATOM 581 C C . THR A 1 73 ? -4.461 -15.945 -4.352 1.00 97.19 73 THR A C 1
ATOM 583 O O . THR A 1 73 ? -4.958 -15.077 -5.067 1.00 97.19 73 THR A O 1
ATOM 586 N N . GLU A 1 74 ? -3.477 -16.726 -4.804 1.00 95.25 74 GLU A N 1
ATOM 587 C CA . GLU A 1 74 ? -3.000 -16.644 -6.193 1.00 95.25 74 GLU A CA 1
ATOM 588 C C . GLU A 1 74 ? -4.085 -17.036 -7.205 1.00 95.25 74 GLU A C 1
ATOM 590 O O . GLU A 1 74 ? -4.071 -16.554 -8.334 1.00 95.25 74 GLU A O 1
ATOM 595 N N . GLN A 1 75 ? -5.049 -17.870 -6.801 1.00 96.38 75 GLN A N 1
ATOM 596 C CA . GLN A 1 75 ? -6.155 -18.301 -7.658 1.00 96.38 75 GLN A CA 1
ATOM 597 C C . GLN A 1 75 ? -7.161 -17.175 -7.935 1.00 96.38 75 GLN A C 1
ATOM 599 O O . GLN A 1 75 ? -7.908 -17.253 -8.908 1.00 96.38 75 GLN A O 1
ATOM 604 N N . ASP A 1 76 ? -7.161 -16.123 -7.113 1.00 96.75 76 ASP A N 1
ATOM 605 C CA . ASP A 1 76 ? -8.020 -14.950 -7.293 1.00 96.75 76 ASP A CA 1
ATOM 606 C C . ASP A 1 76 ? -7.466 -13.972 -8.343 1.00 96.75 76 ASP A C 1
ATOM 608 O O . ASP A 1 76 ? -8.139 -13.009 -8.716 1.00 96.75 76 ASP A O 1
ATOM 612 N N . ILE A 1 77 ? -6.240 -14.204 -8.831 1.00 97.25 77 ILE A N 1
ATOM 613 C CA . ILE A 1 77 ? -5.578 -13.367 -9.831 1.00 97.25 77 ILE A CA 1
ATOM 614 C C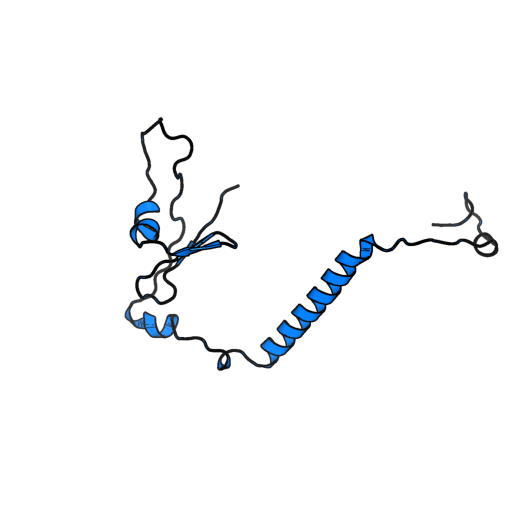 . ILE A 1 77 ? -5.758 -14.010 -11.218 1.00 97.25 77 ILE A C 1
ATOM 616 O O . ILE A 1 77 ? -5.231 -15.096 -11.457 1.00 97.25 77 ILE A O 1
ATOM 620 N N . PRO A 1 78 ? -6.457 -13.353 -12.165 1.00 97.94 78 PRO A N 1
ATOM 621 C CA . PRO A 1 78 ? -6.597 -13.847 -13.533 1.00 97.94 78 PRO A CA 1
ATOM 622 C C . PRO A 1 78 ? -5.250 -14.111 -14.218 1.00 97.94 78 PRO A C 1
ATOM 624 O O . PRO A 1 78 ? -4.361 -13.259 -14.192 1.00 97.94 78 PRO A O 1
ATOM 627 N N . GLU A 1 79 ? -5.134 -15.253 -14.899 1.00 97.12 79 GLU A N 1
ATOM 628 C CA . GLU A 1 79 ? -3.901 -15.690 -15.574 1.00 97.12 79 GLU A CA 1
ATOM 629 C C . GLU A 1 79 ? -3.397 -14.664 -16.602 1.00 97.12 79 GLU A C 1
ATOM 631 O O . GLU A 1 79 ? -2.219 -14.320 -16.598 1.00 97.12 79 GLU A O 1
ATOM 636 N N . GLU A 1 80 ? -4.299 -14.063 -17.384 1.00 97.38 80 GLU A N 1
ATOM 637 C CA . GLU A 1 80 ? -3.965 -13.005 -18.351 1.00 97.38 80 GLU A CA 1
ATOM 638 C C . GLU A 1 80 ? -3.256 -11.803 -17.693 1.00 97.38 80 GLU A C 1
ATOM 640 O O . GLU A 1 80 ? -2.325 -11.226 -18.260 1.00 97.38 80 GLU A O 1
ATOM 645 N N . LEU A 1 81 ? -3.652 -11.424 -16.469 1.00 97.88 81 LEU A N 1
ATOM 646 C CA . LEU A 1 81 ? -2.984 -10.343 -15.737 1.00 97.88 81 LEU A CA 1
ATOM 647 C C . LEU A 1 81 ? -1.594 -10.763 -15.266 1.00 97.88 81 LEU A C 1
ATOM 649 O O . LEU A 1 81 ? -0.665 -9.954 -15.313 1.00 97.88 81 LEU A O 1
ATOM 653 N N . VAL A 1 82 ? -1.447 -12.012 -14.820 1.00 97.25 82 VAL A N 1
ATOM 654 C CA . VAL A 1 82 ? -0.154 -12.560 -14.402 1.00 97.25 82 VAL A CA 1
ATOM 655 C C . VAL A 1 82 ? 0.818 -12.561 -15.579 1.00 97.25 82 VAL A C 1
ATOM 657 O O . VAL A 1 82 ? 1.927 -12.042 -15.446 1.00 97.25 82 VAL A O 1
ATOM 660 N N . GLU A 1 83 ? 0.400 -13.081 -16.733 1.00 97.56 83 GLU A N 1
ATOM 661 C CA . GLU A 1 83 ? 1.215 -13.125 -17.949 1.00 97.56 83 GLU A CA 1
ATOM 662 C C . GLU A 1 83 ? 1.643 -11.722 -18.386 1.00 97.56 83 GLU A C 1
ATOM 664 O O . GLU A 1 83 ? 2.842 -11.454 -18.525 1.00 97.56 83 GLU A O 1
ATOM 669 N N . ARG A 1 84 ? 0.689 -10.787 -18.496 1.00 98.12 84 ARG A N 1
ATOM 670 C CA . ARG A 1 84 ? 0.978 -9.408 -18.907 1.00 98.12 84 ARG A CA 1
ATOM 671 C C . ARG A 1 84 ? 1.984 -8.723 -17.978 1.00 98.12 84 ARG A C 1
ATOM 673 O O . ARG A 1 84 ? 2.950 -8.125 -18.447 1.00 98.12 84 ARG A O 1
ATOM 680 N N . LEU A 1 85 ? 1.803 -8.829 -16.658 1.00 97.56 85 LEU A N 1
ATOM 681 C CA . LEU A 1 85 ? 2.714 -8.214 -15.682 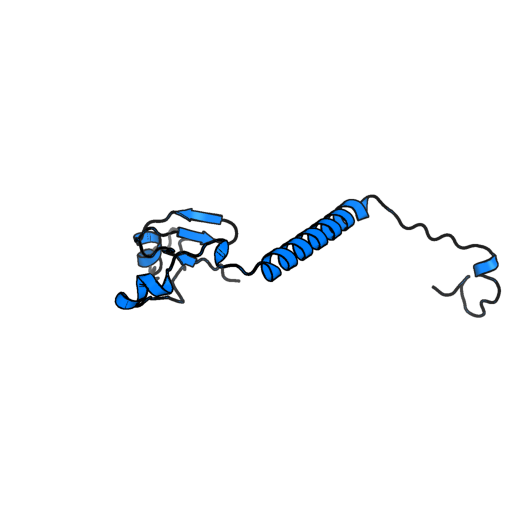1.00 97.56 85 LEU A CA 1
ATOM 682 C C . LEU A 1 85 ? 4.109 -8.860 -15.699 1.00 97.56 85 LEU A C 1
ATOM 684 O O . LEU A 1 85 ? 5.117 -8.182 -15.480 1.00 97.56 85 LEU A O 1
ATOM 688 N N . GLN A 1 86 ? 4.200 -10.164 -15.974 1.00 97.25 86 GLN A N 1
ATOM 689 C CA . GLN A 1 86 ? 5.488 -10.836 -16.146 1.00 97.25 86 GLN A CA 1
ATOM 690 C C . GLN A 1 86 ? 6.223 -10.348 -17.398 1.00 97.25 86 GLN A C 1
ATOM 692 O O . GLN A 1 86 ? 7.440 -10.150 -17.348 1.00 97.25 86 GLN A O 1
ATOM 697 N N . GLU A 1 87 ? 5.516 -10.142 -18.508 1.00 97.44 87 GLU A N 1
ATOM 698 C CA . GLU A 1 87 ? 6.089 -9.565 -19.726 1.00 97.44 87 GLU A CA 1
ATOM 699 C C . GLU A 1 87 ? 6.558 -8.124 -19.512 1.00 97.44 87 GLU A C 1
ATOM 701 O O . GLU A 1 87 ? 7.690 -7.792 -19.872 1.00 97.44 87 GLU A O 1
ATOM 706 N N . GLU A 1 88 ? 5.750 -7.292 -18.848 1.00 97.12 88 GLU A N 1
ATOM 707 C CA . GLU A 1 88 ? 6.127 -5.924 -18.471 1.00 97.12 88 GLU A CA 1
ATOM 708 C C . GLU A 1 88 ? 7.415 -5.909 -17.638 1.00 97.12 88 GLU A C 1
ATOM 710 O O . GLU A 1 88 ? 8.366 -5.193 -17.968 1.00 97.12 88 GLU A O 1
ATOM 715 N N . LYS A 1 89 ? 7.509 -6.777 -16.624 1.00 96.56 89 LYS A N 1
ATOM 716 C CA . LYS A 1 89 ? 8.708 -6.908 -15.787 1.00 96.56 89 LYS A CA 1
ATOM 717 C C . LYS A 1 89 ? 9.933 -7.367 -16.585 1.00 96.56 89 LYS A C 1
ATOM 719 O O . LYS A 1 89 ? 11.032 -6.863 -16.350 1.00 96.56 89 LYS A O 1
ATOM 724 N N . LYS A 1 90 ? 9.774 -8.296 -17.538 1.00 96.44 90 LYS A N 1
ATOM 725 C CA . LYS A 1 90 ? 10.864 -8.730 -18.436 1.00 96.44 90 LYS A CA 1
ATOM 726 C C . LYS A 1 90 ? 11.348 -7.575 -19.318 1.00 96.44 90 LYS A C 1
ATOM 728 O O . LYS A 1 90 ? 12.555 -7.373 -19.446 1.00 96.44 90 LYS A O 1
ATOM 733 N N . MET A 1 91 ? 10.430 -6.795 -19.890 1.00 95.75 91 MET A N 1
ATOM 734 C CA . MET A 1 91 ? 10.771 -5.622 -20.704 1.00 95.75 91 MET A CA 1
ATOM 735 C C . MET A 1 91 ? 11.477 -4.538 -19.886 1.00 95.75 91 MET A C 1
ATOM 737 O O . MET A 1 91 ? 12.475 -3.977 -20.340 1.00 95.75 91 MET A O 1
ATOM 741 N N . GLU A 1 92 ? 11.011 -4.265 -18.666 1.00 95.94 92 GLU A N 1
ATOM 742 C CA . GLU A 1 92 ? 11.654 -3.307 -17.765 1.00 95.94 92 GLU A CA 1
ATOM 743 C C . GLU A 1 92 ? 13.072 -3.757 -17.382 1.00 95.94 92 GLU A C 1
ATOM 745 O O . GLU A 1 92 ? 14.006 -2.953 -17.395 1.00 95.94 92 GLU A O 1
ATOM 750 N N . GLN A 1 93 ? 13.269 -5.052 -17.115 1.00 94.69 93 GLN A N 1
ATOM 751 C CA . GLN A 1 93 ? 14.591 -5.619 -16.842 1.00 94.69 93 GLN A CA 1
ATOM 752 C C . GLN A 1 93 ? 15.540 -5.493 -18.038 1.00 94.69 93 GLN A C 1
ATOM 754 O O . GLN A 1 93 ? 16.697 -5.116 -17.841 1.00 94.69 93 GLN A O 1
ATOM 759 N N . MET A 1 94 ? 15.066 -5.753 -19.263 1.00 94.12 94 MET A N 1
ATOM 760 C CA . MET A 1 94 ? 15.866 -5.549 -20.478 1.00 94.12 94 MET A CA 1
ATOM 761 C C . MET A 1 94 ? 16.264 -4.080 -20.642 1.00 94.12 94 MET A C 1
ATOM 763 O O . MET A 1 94 ? 17.451 -3.788 -20.757 1.00 94.12 94 MET A O 1
ATOM 767 N N . ARG A 1 95 ? 15.313 -3.143 -20.528 1.00 94.00 95 ARG A N 1
ATOM 768 C CA . ARG A 1 95 ? 15.596 -1.697 -20.608 1.00 94.00 95 ARG A CA 1
ATOM 769 C C . ARG A 1 95 ? 16.562 -1.227 -19.524 1.00 94.00 95 ARG A C 1
ATOM 771 O O . ARG A 1 95 ? 17.446 -0.411 -19.779 1.00 94.00 95 ARG A O 1
ATOM 778 N N . ARG A 1 96 ? 16.413 -1.734 -18.297 1.00 94.25 96 ARG A N 1
ATOM 779 C CA . ARG A 1 96 ? 17.326 -1.424 -17.191 1.00 94.25 96 ARG A CA 1
ATOM 780 C C . ARG A 1 96 ? 18.730 -1.955 -17.472 1.00 94.25 96 ARG A C 1
ATOM 782 O O . ARG A 1 96 ? 19.694 -1.255 -17.180 1.00 94.25 96 ARG A O 1
ATOM 789 N N . LYS A 1 97 ? 18.849 -3.154 -18.049 1.00 93.38 97 LYS A N 1
ATOM 790 C CA . LYS A 1 97 ? 20.131 -3.732 -18.464 1.00 93.38 97 LYS A CA 1
ATOM 791 C C . LYS A 1 97 ? 20.788 -2.894 -19.562 1.00 93.38 97 LYS A C 1
ATOM 793 O O . LYS A 1 97 ? 21.926 -2.485 -19.378 1.00 93.38 97 LYS A O 1
ATOM 798 N N . GLU A 1 98 ? 20.061 -2.551 -20.622 1.00 91.56 98 GLU A N 1
ATOM 799 C CA . GLU A 1 98 ? 20.561 -1.686 -21.701 1.00 91.56 98 GLU A CA 1
ATOM 800 C C . GLU A 1 98 ? 21.028 -0.329 -21.169 1.00 91.56 98 GLU A C 1
ATOM 802 O O . GLU A 1 98 ? 22.127 0.114 -21.483 1.00 91.56 98 GLU A O 1
ATOM 807 N N . ARG A 1 99 ? 20.245 0.316 -20.291 1.00 90.56 99 ARG A N 1
ATOM 808 C CA . ARG A 1 99 ? 20.633 1.588 -19.662 1.00 90.56 99 ARG A CA 1
ATOM 809 C C . ARG A 1 99 ? 21.881 1.445 -18.792 1.00 90.56 99 ARG A C 1
ATOM 811 O O . ARG A 1 99 ? 22.730 2.334 -18.792 1.00 90.56 99 ARG A O 1
ATOM 818 N N . ASN A 1 100 ? 21.988 0.344 -18.052 1.00 91.12 100 ASN A N 1
ATOM 819 C CA . ASN A 1 100 ? 23.166 0.050 -17.248 1.00 91.12 100 ASN A CA 1
ATOM 820 C C . ASN A 1 100 ? 24.388 -0.246 -18.117 1.00 91.12 100 ASN A C 1
ATOM 822 O O . ASN A 1 100 ? 25.484 0.039 -17.671 1.00 91.12 100 ASN A O 1
ATOM 826 N N . GLU A 1 101 ? 24.236 -0.783 -19.326 1.00 93.00 101 GLU A N 1
ATOM 827 C CA . GLU A 1 101 ? 25.343 -1.078 -20.245 1.00 93.00 101 GLU A CA 1
ATOM 828 C C . GLU A 1 101 ? 25.659 0.094 -21.187 1.00 93.00 101 GLU A C 1
ATOM 830 O O . GLU A 1 101 ? 26.763 0.170 -21.710 1.00 93.00 101 GLU A O 1
ATOM 835 N N . ALA A 1 102 ? 24.748 1.057 -21.361 1.00 88.38 102 ALA A N 1
ATOM 836 C CA . ALA A 1 102 ? 24.902 2.180 -22.288 1.00 88.38 102 ALA A CA 1
ATOM 837 C C . ALA A 1 102 ? 26.178 3.000 -22.047 1.00 88.38 102 ALA A C 1
ATOM 839 O O . ALA A 1 102 ? 26.796 3.467 -22.999 1.00 88.38 102 ALA A O 1
ATOM 840 N N . HIS A 1 103 ? 26.608 3.135 -20.788 1.00 88.56 103 HIS A N 1
ATOM 841 C CA . HIS A 1 103 ? 27.849 3.836 -20.442 1.00 88.56 103 HIS A CA 1
ATOM 842 C C . HIS A 1 103 ? 29.129 3.109 -20.900 1.00 88.56 103 HIS A C 1
ATOM 844 O O . HIS A 1 103 ? 30.203 3.703 -20.858 1.00 88.56 103 HIS A O 1
ATOM 850 N N . LEU A 1 104 ? 29.034 1.840 -21.319 1.00 92.44 104 LEU A N 1
ATOM 851 C CA . LEU A 1 104 ? 30.146 1.050 -21.860 1.00 92.44 104 LEU A CA 1
ATOM 852 C C . LEU A 1 104 ? 30.355 1.274 -23.363 1.00 92.44 104 LEU A C 1
ATOM 854 O O . LEU A 1 104 ? 31.369 0.839 -23.907 1.00 92.44 104 LEU A O 1
ATOM 858 N N . TYR A 1 105 ? 29.411 1.933 -24.037 1.00 87.81 105 TYR A N 1
ATOM 859 C CA . TYR A 1 105 ? 29.454 2.167 -25.475 1.00 87.81 105 TYR A CA 1
ATOM 860 C C . TYR A 1 105 ? 29.605 3.657 -25.780 1.00 87.81 105 TYR A C 1
ATOM 862 O O . TYR A 1 105 ? 29.120 4.519 -25.050 1.00 87.81 105 TYR A O 1
ATOM 870 N N . MET A 1 106 ? 30.248 3.969 -26.904 1.00 88.88 106 MET A N 1
ATOM 871 C CA . MET A 1 106 ? 30.242 5.311 -27.476 1.00 88.88 106 MET A CA 1
ATOM 872 C C . MET A 1 106 ? 29.812 5.239 -28.935 1.00 88.88 106 MET A C 1
ATOM 874 O O . MET A 1 106 ? 30.161 4.299 -29.649 1.00 88.88 106 MET A O 1
ATOM 878 N N . THR A 1 107 ? 29.062 6.242 -29.383 1.00 87.75 107 THR A N 1
ATOM 879 C CA . THR A 1 107 ? 28.712 6.368 -30.799 1.00 87.75 107 THR A CA 1
ATOM 880 C C . THR A 1 107 ? 29.825 7.134 -31.501 1.00 87.75 107 THR A C 1
ATOM 882 O O . THR A 1 107 ? 30.093 8.281 -31.153 1.00 87.75 107 THR A O 1
ATOM 885 N N . VAL A 1 108 ? 30.474 6.505 -32.480 1.00 90.88 108 VAL A N 1
ATOM 886 C CA . VAL A 1 108 ? 31.418 7.176 -33.380 1.00 90.88 108 VAL A CA 1
ATOM 887 C C . VAL A 1 108 ? 30.701 7.414 -34.700 1.00 90.88 108 VAL A C 1
ATOM 889 O O . VAL A 1 108 ? 30.331 6.464 -35.386 1.00 90.88 108 VAL A O 1
ATOM 892 N N . GLN A 1 109 ? 30.488 8.680 -35.044 1.00 89.31 109 GLN A N 1
ATOM 893 C CA . GLN A 1 109 ? 29.974 9.064 -36.354 1.00 89.31 109 GLN A CA 1
ATOM 894 C C . GLN A 1 109 ? 31.157 9.241 -37.307 1.00 89.31 109 GLN A C 1
ATOM 896 O O . GLN A 1 109 ? 32.066 10.022 -37.034 1.00 89.31 109 GLN A O 1
ATOM 901 N N . VAL A 1 110 ? 31.162 8.483 -38.402 1.00 87.81 11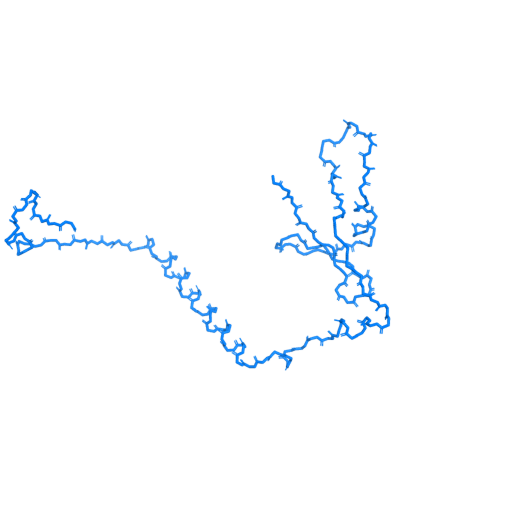0 VAL A N 1
ATOM 902 C CA . VAL A 1 110 ? 32.193 8.561 -39.441 1.00 87.81 110 VAL A CA 1
ATOM 903 C C . VAL A 1 110 ? 31.571 9.207 -40.670 1.00 87.81 110 VAL A C 1
ATOM 905 O O . VAL A 1 110 ? 30.609 8.680 -41.222 1.00 87.81 110 VAL A O 1
ATOM 908 N N . LEU A 1 111 ? 32.128 10.342 -41.084 1.00 88.44 111 LEU A N 1
ATOM 909 C CA . LEU A 1 111 ? 31.743 11.056 -42.298 1.00 88.44 111 LEU A CA 1
ATOM 910 C C . LEU A 1 111 ? 32.787 10.787 -43.378 1.00 88.44 111 LEU A C 1
ATOM 912 O O . LEU A 1 111 ? 33.989 10.824 -43.105 1.00 88.44 111 LEU A O 1
ATOM 916 N N . LEU A 1 112 ? 32.320 10.494 -44.587 1.00 87.06 112 LEU A N 1
ATOM 917 C CA . LEU A 1 112 ? 33.165 10.204 -45.743 1.00 87.06 112 LEU A CA 1
ATOM 918 C C . LEU A 1 112 ? 33.064 11.341 -46.760 1.00 87.06 112 LEU A C 1
ATOM 920 O O . LEU A 1 112 ? 32.156 12.162 -46.691 1.00 87.06 112 LEU A O 1
ATOM 924 N N . GLU A 1 113 ? 33.983 11.378 -47.722 1.00 84.25 113 GLU A N 1
ATOM 925 C CA . GLU A 1 113 ? 34.040 12.441 -48.736 1.00 84.25 113 GLU A CA 1
ATOM 926 C C . GLU A 1 113 ? 32.738 12.570 -49.548 1.00 84.25 113 GLU A C 1
ATOM 928 O O . GLU A 1 113 ? 32.278 13.674 -49.843 1.00 84.25 113 GLU A O 1
ATOM 933 N N . ASP A 1 114 ? 32.078 11.440 -49.809 1.00 83.94 114 ASP A N 1
ATOM 934 C CA . ASP A 1 114 ? 30.778 11.385 -50.482 1.00 83.94 114 ASP A CA 1
ATOM 935 C C . ASP A 1 114 ? 29.681 12.139 -49.709 1.00 83.94 114 ASP A C 1
ATOM 937 O O . ASP A 1 114 ? 28.749 12.659 -50.318 1.00 83.94 114 ASP A O 1
ATOM 941 N N . SER A 1 115 ? 29.799 12.254 -48.380 1.00 76.88 115 SER A N 1
ATOM 942 C CA . SER A 1 115 ? 28.849 12.986 -47.529 1.00 76.88 115 SER A CA 1
ATOM 943 C C . SER A 1 115 ? 28.903 14.502 -47.735 1.00 76.88 115 SER A C 1
ATOM 945 O O . SER A 1 115 ? 27.962 15.196 -47.363 1.00 76.88 115 SER A O 1
ATOM 947 N N . PHE A 1 116 ? 29.977 15.016 -48.341 1.00 80.56 116 PHE A N 1
ATOM 948 C CA . PHE A 1 116 ? 30.145 16.439 -48.652 1.00 80.56 116 PHE A CA 1
ATOM 949 C C . PHE A 1 116 ? 29.665 16.787 -50.069 1.00 80.56 116 PHE A C 1
ATOM 951 O O . PHE A 1 116 ? 29.468 17.956 -50.410 1.00 80.56 116 PHE A O 1
ATOM 958 N N . SER A 1 117 ? 29.490 15.778 -50.926 1.00 80.31 117 SER A N 1
ATOM 959 C CA . SER A 1 117 ? 29.205 15.985 -52.344 1.00 80.31 117 SER A CA 1
ATOM 960 C C . SER A 1 117 ? 27.787 16.523 -52.551 1.00 80.31 117 SER A C 1
ATOM 962 O O . SER A 1 117 ? 26.803 15.812 -52.377 1.00 80.31 117 SER A O 1
ATOM 964 N N . GLY A 1 118 ? 27.683 17.788 -52.970 1.00 79.94 118 GLY A N 1
ATOM 965 C CA . GLY A 1 118 ? 26.410 18.444 -53.289 1.00 79.94 118 GLY A CA 1
ATOM 966 C C . GLY A 1 118 ? 25.832 19.339 -52.188 1.00 79.94 118 GLY A C 1
ATOM 967 O O . GLY A 1 118 ? 24.755 19.898 -52.398 1.00 79.94 118 GLY A O 1
ATOM 968 N N . HIS A 1 119 ? 26.530 19.526 -51.060 1.00 81.88 119 HIS A N 1
ATOM 969 C CA . HIS A 1 119 ? 26.120 20.485 -50.030 1.00 81.88 119 HIS A CA 1
ATOM 970 C C . HIS A 1 119 ? 26.279 21.934 -50.535 1.00 81.88 119 HIS A C 1
ATOM 972 O O . HIS A 1 119 ? 27.291 22.286 -51.142 1.00 81.88 119 HIS A O 1
ATOM 978 N N . GLN A 1 120 ? 25.252 22.766 -50.329 1.00 81.00 120 GLN A N 1
ATOM 979 C CA . GLN A 1 120 ? 25.192 24.152 -50.830 1.00 81.00 120 GLN A CA 1
ATOM 980 C C . GLN A 1 120 ? 25.123 25.211 -49.716 1.00 81.00 120 GLN A C 1
ATOM 982 O O . GLN A 1 120 ? 24.981 26.399 -50.013 1.00 81.00 120 GLN A O 1
ATOM 987 N N . GLY A 1 121 ? 25.179 24.789 -48.450 1.00 82.06 121 GLY A N 1
ATOM 988 C CA . GLY A 1 121 ? 25.158 25.660 -47.279 1.00 82.06 121 GLY A CA 1
ATOM 989 C C . GLY A 1 121 ? 26.555 26.084 -46.820 1.00 82.06 121 GLY A C 1
ATOM 990 O O . GLY A 1 121 ? 27.542 25.950 -47.543 1.00 82.06 121 GLY A O 1
ATOM 991 N N . ASN A 1 122 ? 26.621 26.627 -45.605 1.00 79.75 122 ASN A N 1
ATOM 992 C CA . ASN A 1 122 ? 27.882 26.831 -44.896 1.00 79.75 122 ASN A CA 1
ATOM 993 C C . ASN A 1 122 ? 28.193 25.573 -44.067 1.00 79.75 122 ASN A C 1
ATOM 995 O O . ASN A 1 122 ? 27.261 24.939 -43.587 1.00 79.75 122 ASN A O 1
ATOM 999 N N . ASP A 1 123 ? 29.480 25.300 -43.837 1.00 85.06 123 ASP A N 1
ATOM 1000 C CA . ASP A 1 123 ? 30.046 24.068 -43.250 1.00 85.06 123 ASP A CA 1
ATOM 1001 C C . ASP A 1 123 ? 30.198 22.902 -44.252 1.00 85.06 123 ASP A C 1
ATOM 1003 O O . ASP A 1 123 ? 30.035 23.070 -45.459 1.00 85.06 123 ASP A O 1
ATOM 1007 N N . LEU A 1 124 ? 30.679 21.744 -43.777 1.00 78.06 124 LEU A N 1
ATOM 1008 C CA . LEU A 1 124 ? 31.029 20.600 -44.634 1.00 78.06 124 LEU A CA 1
ATOM 1009 C C . LEU A 1 124 ? 29.805 19.752 -45.028 1.00 78.06 124 LEU A C 1
ATOM 1011 O O . LEU A 1 124 ? 29.823 19.119 -46.079 1.00 78.06 124 LEU A O 1
ATOM 1015 N N . TYR A 1 125 ? 28.775 19.711 -44.182 1.00 80.06 125 TYR A N 1
ATOM 1016 C CA . TYR A 1 125 ? 27.539 18.941 -44.353 1.00 80.06 125 TYR A CA 1
ATOM 1017 C C . TYR A 1 125 ? 26.447 19.512 -43.428 1.00 80.06 125 TYR A C 1
ATOM 1019 O O . TYR A 1 125 ? 26.765 20.232 -42.480 1.00 80.06 125 TYR A O 1
ATOM 1027 N N . ASP A 1 126 ? 25.180 19.171 -43.675 1.00 75.00 126 ASP A N 1
ATOM 1028 C CA . ASP A 1 126 ? 24.069 19.511 -42.774 1.00 75.00 126 ASP A CA 1
ATOM 1029 C C . ASP A 1 126 ? 23.985 18.510 -41.598 1.00 75.00 126 ASP A C 1
ATOM 1031 O O . ASP A 1 126 ? 24.053 17.304 -41.852 1.00 75.00 126 ASP A O 1
ATOM 1035 N N . PRO A 1 127 ? 23.842 18.973 -40.339 1.00 71.81 127 PRO A N 1
ATOM 1036 C CA . PRO A 1 127 ? 23.839 18.118 -39.146 1.00 71.81 127 PRO A CA 1
ATOM 1037 C C . PRO A 1 127 ? 22.650 17.151 -39.041 1.00 71.81 127 PRO A C 1
ATOM 1039 O O . PRO A 1 127 ? 21.544 17.480 -39.532 1.00 71.81 127 PRO A O 1
#

Foldseek 3Di:
DDADKAWDPLLPPQFIWIGRPVDIGTDHPCVRPVLQCADDPDDPPDDDDDPHHDPDDDDDDPVCSCVVSPDDDPVNDDPVVVVVVVVVVVVVVVVVVCVVCVVVDDDDDDDDQVQQPPDDDPDSHDD

Radius of gyration: 28.98 Å; chains: 1; bounding box: 54×45×80 Å

pLDDT: mean 88.66, std 13.13, range [47.09, 98.31]